Protein AF-A0A1F7GA29-F1 (afdb_monomer)

pLDDT: mean 78.45, std 15.26, range [41.75, 96.62]

Foldseek 3Di:
DDDDDDDDPVNVVVPPDPDQPLVDLVSLVVVLVVVVVVVLVVVVVVLCVVLVVVVLVVCLQPFAPPPQDDDDDDDDDPVVVVVNVVVRVVRRVVSNVVSVVSVVVSVVVVVVSVVCVVVVVVVSVVCSVVVSVVVVVVVVVVVVVVVVVVVVVCCVVPDPDPVCVVVVVVD

Nearest PDB structures (foldseek):
  4o9y-assembly2_G  TM=2.959E-01  e=8.589E+00  Photorhabdus luminescens

Mean predicted aligned error: 14.18 Å

Structure (mmCIF, N/CA/C/O backbone):
data_AF-A0A1F7GA29-F1
#
_entry.id   AF-A0A1F7GA29-F1
#
loop_
_atom_site.group_PDB
_atom_site.id
_atom_site.type_symbol
_atom_site.label_atom_id
_atom_site.label_alt_id
_atom_site.label_comp_id
_atom_site.label_asym_id
_atom_site.label_entity_id
_atom_site.label_seq_id
_atom_site.pdbx_PDB_ins_code
_atom_site.Cartn_x
_atom_site.Cartn_y
_atom_site.Cartn_z
_atom_site.occupancy
_atom_site.B_iso_or_equiv
_atom_site.auth_seq_id
_at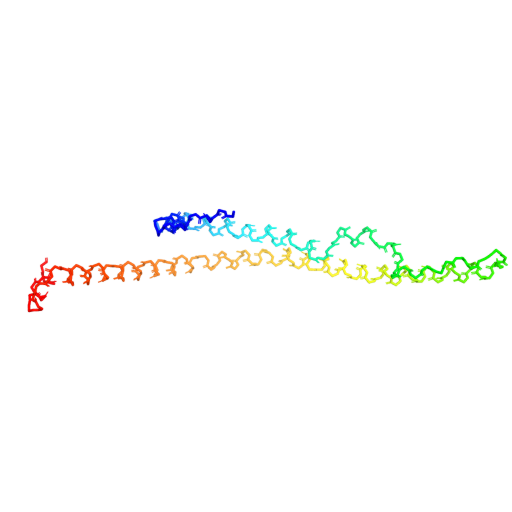om_site.auth_comp_id
_atom_site.auth_asym_id
_atom_site.auth_atom_id
_atom_site.pdbx_PDB_model_num
ATOM 1 N N . MET A 1 1 ? -35.921 16.451 -20.765 1.00 43.50 1 MET A N 1
ATOM 2 C CA . MET A 1 1 ? -34.995 16.608 -19.625 1.00 43.50 1 MET A CA 1
ATOM 3 C C . MET A 1 1 ? -35.808 16.291 -18.375 1.00 43.50 1 MET A C 1
ATOM 5 O O . MET A 1 1 ? -36.556 17.137 -17.915 1.00 43.50 1 MET A O 1
ATOM 9 N N . SER A 1 2 ? -35.831 15.018 -17.970 1.00 42.84 2 SER A N 1
ATOM 10 C CA . SER A 1 2 ? -36.693 14.520 -16.888 1.00 42.84 2 SER A CA 1
ATOM 11 C C . SER A 1 2 ? -35.906 14.569 -15.586 1.00 42.84 2 SER A C 1
ATOM 13 O O . SER A 1 2 ? -34.867 13.918 -15.489 1.00 42.84 2 SER A O 1
ATOM 15 N N . PHE A 1 3 ? -36.361 15.359 -14.617 1.00 50.94 3 PHE A N 1
ATOM 16 C CA . PHE A 1 3 ? -35.772 15.390 -13.281 1.00 50.94 3 PHE A CA 1
ATOM 17 C C . PHE A 1 3 ? -36.055 14.055 -12.581 1.00 50.94 3 PHE A C 1
ATOM 19 O O . PHE A 1 3 ? -37.201 13.612 -12.527 1.00 50.94 3 PHE A O 1
ATOM 26 N N . ALA A 1 4 ? -35.005 13.395 -12.091 1.00 53.47 4 ALA A N 1
ATOM 27 C CA . ALA A 1 4 ? -35.143 12.235 -11.218 1.00 53.47 4 ALA A CA 1
ATOM 28 C C . ALA A 1 4 ? -35.808 12.677 -9.898 1.00 53.47 4 ALA A C 1
ATOM 30 O O . ALA A 1 4 ? -35.456 13.746 -9.391 1.00 53.47 4 ALA A O 1
ATOM 31 N N . PRO A 1 5 ? -36.760 11.909 -9.339 1.00 53.84 5 PRO A N 1
ATOM 32 C CA . PRO A 1 5 ? -37.394 12.274 -8.079 1.00 53.84 5 PRO A CA 1
ATOM 33 C C . PRO A 1 5 ? -36.363 12.260 -6.941 1.00 53.84 5 PRO A C 1
ATOM 35 O O . PRO A 1 5 ? -35.537 11.351 -6.838 1.00 53.84 5 PRO A O 1
ATOM 38 N N . LEU A 1 6 ? -36.403 13.302 -6.107 1.00 58.81 6 LEU A N 1
ATOM 39 C CA . LEU A 1 6 ? -35.616 13.413 -4.880 1.00 58.81 6 LEU A CA 1
ATOM 40 C C . LEU A 1 6 ? -35.955 12.228 -3.968 1.00 58.81 6 LEU A C 1
ATOM 42 O O . LEU A 1 6 ? -37.119 12.042 -3.621 1.00 58.81 6 LEU A O 1
ATOM 46 N N . LYS A 1 7 ? -34.940 11.438 -3.598 1.00 50.12 7 LYS A N 1
ATOM 47 C CA . LYS A 1 7 ? -35.064 10.362 -2.608 1.00 50.12 7 LYS A CA 1
ATOM 48 C C . LYS A 1 7 ? -35.631 10.933 -1.307 1.00 50.12 7 LYS A C 1
ATOM 50 O O . LYS A 1 7 ? -35.051 11.857 -0.735 1.00 50.12 7 LYS A O 1
ATOM 55 N N . THR A 1 8 ? -36.767 10.399 -0.875 1.00 61.59 8 THR A N 1
ATOM 56 C CA . THR A 1 8 ? -37.429 10.744 0.387 1.00 61.59 8 THR A CA 1
ATOM 57 C C . THR A 1 8 ? -36.519 10.365 1.559 1.00 61.59 8 THR A C 1
ATOM 59 O O . THR A 1 8 ? -35.713 9.446 1.450 1.00 61.59 8 THR A O 1
ATOM 62 N N . ILE A 1 9 ? -36.633 11.063 2.693 1.00 57.69 9 ILE A N 1
ATOM 63 C CA . ILE A 1 9 ? -35.800 10.855 3.898 1.00 57.69 9 ILE A CA 1
ATOM 64 C C . ILE A 1 9 ? -35.820 9.387 4.384 1.00 57.69 9 ILE A C 1
ATOM 66 O O . ILE A 1 9 ? -34.837 8.914 4.947 1.00 57.69 9 ILE A O 1
ATOM 70 N N . GLU A 1 10 ? -36.883 8.637 4.087 1.00 52.22 10 GLU A N 1
ATOM 71 C CA . GLU A 1 10 ? -36.998 7.198 4.363 1.00 52.22 10 GLU A CA 1
ATOM 72 C C . GLU A 1 10 ? -35.994 6.338 3.567 1.00 52.22 10 GLU A C 1
ATOM 74 O O . GLU A 1 10 ? -35.449 5.381 4.111 1.00 52.22 10 GLU A O 1
ATOM 79 N N . ASP A 1 11 ? -35.646 6.720 2.332 1.00 45.59 11 ASP A N 1
ATOM 80 C CA . ASP A 1 11 ? -34.644 6.015 1.514 1.00 45.59 11 ASP A CA 1
ATOM 81 C C . ASP A 1 11 ? -33.206 6.246 2.009 1.00 45.59 11 ASP A C 1
ATOM 83 O O . ASP A 1 11 ? -32.298 5.483 1.667 1.00 45.59 11 ASP A O 1
ATOM 87 N N . LEU A 1 12 ? -32.976 7.298 2.804 1.00 51.00 12 LEU A N 1
ATOM 88 C CA . LEU A 1 12 ? -31.680 7.575 3.435 1.00 51.00 12 LEU A CA 1
ATOM 89 C C . LEU A 1 12 ? -31.469 6.761 4.720 1.00 51.00 12 LEU A C 1
ATOM 91 O O . LEU A 1 12 ? -30.325 6.576 5.131 1.00 51.00 12 LEU A O 1
ATOM 95 N N . ALA A 1 13 ? -32.538 6.237 5.328 1.00 50.75 13 ALA A N 1
ATOM 96 C CA . ALA A 1 13 ? -32.448 5.382 6.513 1.00 50.75 13 ALA A CA 1
ATOM 97 C C . ALA A 1 13 ? -32.043 3.932 6.175 1.00 50.75 13 ALA A C 1
ATOM 99 O O . ALA A 1 13 ? -31.513 3.221 7.022 1.00 50.75 13 ALA A O 1
ATOM 100 N N . ILE A 1 14 ? -32.239 3.491 4.926 1.00 47.62 14 ILE A N 1
ATOM 101 C CA . ILE A 1 14 ? -31.986 2.101 4.497 1.00 47.62 14 ILE A CA 1
ATOM 102 C C . ILE A 1 14 ? -30.513 1.879 4.093 1.00 47.62 14 ILE A C 1
ATOM 104 O O . ILE A 1 14 ? -30.067 0.747 3.927 1.00 47.62 14 ILE A O 1
ATOM 108 N N . THR A 1 15 ? -29.707 2.942 3.994 1.00 41.75 15 THR A N 1
ATOM 109 C CA . THR A 1 15 ? -28.251 2.839 3.779 1.00 41.75 15 THR A CA 1
ATOM 110 C C . THR A 1 15 ? -27.441 2.850 5.074 1.00 41.75 15 THR A C 1
ATOM 112 O O . THR A 1 15 ? -26.233 3.089 5.035 1.00 41.75 15 THR A O 1
ATOM 115 N N . GLU A 1 16 ? -28.066 2.598 6.227 1.00 46.03 16 GLU A N 1
ATOM 116 C CA . GLU A 1 16 ? -27.306 2.215 7.413 1.00 46.03 16 GLU A CA 1
ATOM 117 C C . GLU A 1 16 ? -26.682 0.843 7.140 1.00 46.03 16 GLU A C 1
ATOM 119 O O . GLU A 1 16 ? -27.351 -0.188 7.124 1.00 46.03 16 GLU A O 1
ATOM 124 N N . THR A 1 17 ? -25.374 0.835 6.876 1.00 48.19 17 THR A N 1
ATOM 125 C CA . THR A 1 17 ? -24.551 -0.376 6.951 1.00 48.19 17 THR A CA 1
ATOM 126 C C . THR A 1 17 ? -24.950 -1.161 8.203 1.00 48.19 17 THR A C 1
ATOM 128 O O . THR A 1 17 ? -25.100 -0.510 9.244 1.00 48.19 17 THR A O 1
ATOM 131 N N . PRO A 1 18 ? -25.113 -2.499 8.139 1.00 47.69 18 PRO A N 1
ATOM 132 C CA . PRO A 1 18 ? -25.547 -3.297 9.280 1.00 47.69 18 PRO A CA 1
ATOM 133 C C . PRO A 1 18 ? -24.772 -2.869 10.521 1.00 47.69 18 PRO A C 1
ATOM 135 O O . PRO A 1 18 ? -23.539 -2.902 10.521 1.00 47.69 18 PRO A O 1
ATOM 138 N N . ARG A 1 19 ? -25.488 -2.364 11.534 1.00 55.88 19 ARG A N 1
ATOM 139 C CA . ARG A 1 19 ? -24.872 -1.926 12.788 1.00 55.88 19 ARG A CA 1
ATOM 140 C C . ARG A 1 19 ? -24.056 -3.119 13.297 1.00 55.88 19 ARG A C 1
ATOM 142 O O . ARG A 1 19 ? -24.639 -4.202 13.377 1.00 55.88 19 ARG A O 1
ATOM 149 N N . PRO A 1 20 ? -22.749 -2.964 13.583 1.00 55.19 20 PRO A N 1
ATOM 150 C CA . PRO A 1 20 ? -21.938 -4.086 14.026 1.00 55.19 20 PRO A CA 1
ATOM 151 C C . PRO A 1 20 ? -22.619 -4.680 15.250 1.00 55.19 20 PRO A C 1
ATOM 153 O O . PRO A 1 20 ? -22.857 -3.974 16.235 1.00 55.19 20 PRO A O 1
ATOM 156 N N . ASP A 1 21 ? -23.007 -5.945 15.130 1.00 59.03 21 ASP A N 1
ATOM 157 C CA . ASP A 1 21 ? -23.621 -6.701 16.203 1.00 59.03 21 ASP A CA 1
ATOM 158 C C . ASP A 1 21 ? -22.612 -6.780 17.353 1.00 59.03 21 ASP A C 1
ATOM 160 O O . ASP A 1 21 ? -21.671 -7.572 17.344 1.00 59.03 21 ASP A O 1
ATOM 164 N N . VAL A 1 22 ? -22.787 -5.900 18.338 1.00 61.00 22 VAL A N 1
ATOM 165 C CA . VAL A 1 22 ? -21.948 -5.846 19.538 1.00 61.00 22 VAL A CA 1
ATOM 166 C C . VAL A 1 22 ? -22.192 -7.023 20.479 1.00 61.00 22 VAL A C 1
ATOM 168 O O . VAL A 1 22 ? -21.506 -7.122 21.493 1.00 61.00 22 VAL A O 1
ATOM 171 N N . SER A 1 23 ? -23.157 -7.904 20.186 1.00 62.66 23 SER A N 1
ATOM 172 C CA . SER A 1 23 ? -23.483 -9.020 21.073 1.00 62.66 23 SER A CA 1
ATOM 173 C C . SER A 1 23 ? -22.393 -10.087 21.090 1.00 62.66 23 SER A C 1
ATOM 175 O O . SER A 1 23 ? -22.224 -10.758 22.109 1.00 62.66 23 SER A O 1
ATOM 177 N N . SER A 1 24 ? -21.609 -10.222 20.010 1.00 78.81 24 SER A N 1
ATOM 178 C CA . SER A 1 24 ? -20.579 -11.253 19.915 1.00 78.81 24 SER A CA 1
ATOM 179 C C . SER A 1 24 ? -19.216 -10.708 19.475 1.00 78.81 24 SER A C 1
ATOM 181 O O . SER A 1 24 ? -19.042 -10.111 18.412 1.00 78.81 24 SER A O 1
ATOM 183 N N . PHE A 1 25 ? -18.192 -10.981 20.291 1.00 83.25 25 PHE A N 1
ATOM 184 C CA . PHE A 1 25 ? -16.787 -10.692 19.972 1.00 83.25 25 PHE A CA 1
ATOM 185 C C . PHE A 1 25 ? -16.343 -11.325 18.640 1.00 83.25 25 PHE A C 1
ATOM 187 O O . PHE A 1 25 ? -15.488 -10.787 17.932 1.00 83.25 25 PHE A O 1
ATOM 194 N N . THR A 1 26 ? -16.944 -12.461 18.284 1.00 83.81 26 THR A N 1
ATOM 195 C CA . THR A 1 26 ? -16.684 -13.191 17.042 1.00 83.81 26 THR A CA 1
ATOM 196 C C . THR A 1 26 ? -17.099 -12.394 15.810 1.00 83.81 26 THR A C 1
ATOM 198 O O . THR A 1 26 ? -16.280 -12.250 14.907 1.00 83.81 26 THR A O 1
ATOM 201 N N . ALA A 1 27 ? -18.305 -11.812 15.796 1.00 84.81 27 ALA A N 1
ATOM 202 C CA . ALA A 1 27 ? -18.789 -11.019 14.664 1.00 84.81 27 ALA A CA 1
ATOM 203 C C . ALA A 1 27 ? -17.927 -9.766 14.442 1.00 84.81 27 ALA A C 1
ATOM 205 O O . ALA A 1 27 ? -17.522 -9.473 13.317 1.00 84.81 27 ALA A O 1
ATOM 206 N N . PHE A 1 28 ? -17.556 -9.074 15.527 1.00 87.31 28 PHE A N 1
ATOM 207 C CA . PHE A 1 28 ? -16.631 -7.939 15.463 1.00 87.31 28 PHE A CA 1
ATOM 208 C C . PHE A 1 28 ? -15.272 -8.336 14.866 1.00 87.31 28 PHE A C 1
ATOM 210 O O . PHE A 1 28 ? -14.742 -7.657 13.985 1.00 87.31 28 PHE A O 1
ATOM 217 N N . THR A 1 29 ? -14.699 -9.443 15.341 1.00 89.44 29 THR A N 1
ATOM 218 C CA . THR A 1 29 ? -13.377 -9.904 14.899 1.00 89.44 29 THR A CA 1
ATOM 219 C C . THR A 1 29 ? -13.390 -10.302 13.425 1.00 89.44 29 THR A C 1
ATOM 221 O O . THR A 1 29 ? -12.485 -9.921 12.682 1.00 89.44 29 THR A O 1
ATOM 224 N N . GLU A 1 30 ? -14.428 -11.012 12.982 1.00 90.81 30 GLU A N 1
ATOM 225 C CA . GLU A 1 30 ? -14.606 -11.410 11.584 1.00 90.81 30 GLU A CA 1
ATOM 226 C C . GLU A 1 30 ? -14.679 -10.192 10.654 1.00 90.81 30 GLU A C 1
ATOM 228 O O . GLU A 1 30 ? -13.951 -10.122 9.661 1.00 90.81 30 GLU A O 1
ATOM 233 N N . GLU A 1 31 ? -15.477 -9.183 11.012 1.00 90.44 31 GLU A N 1
ATOM 234 C CA . GLU A 1 31 ? -15.587 -7.944 10.241 1.00 90.44 31 GLU A CA 1
ATOM 235 C C . GLU A 1 31 ? -14.228 -7.231 10.121 1.00 90.44 31 GLU A C 1
ATOM 237 O O . GLU A 1 31 ? -13.807 -6.836 9.029 1.00 90.44 31 GLU A O 1
ATOM 242 N N . LYS A 1 32 ? -13.492 -7.092 11.233 1.00 92.50 32 LYS A N 1
ATOM 243 C CA . LYS A 1 32 ? -12.178 -6.429 11.234 1.00 92.50 32 LYS A CA 1
ATOM 244 C C . LYS A 1 32 ? -11.138 -7.196 10.423 1.00 92.50 32 LYS A C 1
ATOM 246 O O . LYS A 1 32 ? -10.363 -6.566 9.703 1.00 92.50 32 LYS A O 1
ATOM 251 N N . ILE A 1 33 ? -11.131 -8.525 10.497 1.00 93.88 33 ILE A N 1
ATOM 252 C CA . ILE A 1 33 ? -10.224 -9.366 9.707 1.00 93.88 33 ILE A CA 1
ATOM 253 C C . ILE A 1 33 ? -10.542 -9.249 8.215 1.00 93.88 33 ILE A C 1
ATOM 255 O O . ILE A 1 33 ? -9.631 -9.023 7.418 1.00 93.88 33 ILE A O 1
ATOM 259 N N . ASN A 1 34 ? -11.817 -9.327 7.826 1.00 94.62 34 ASN A N 1
ATOM 260 C CA . ASN A 1 34 ? -12.228 -9.193 6.427 1.00 94.62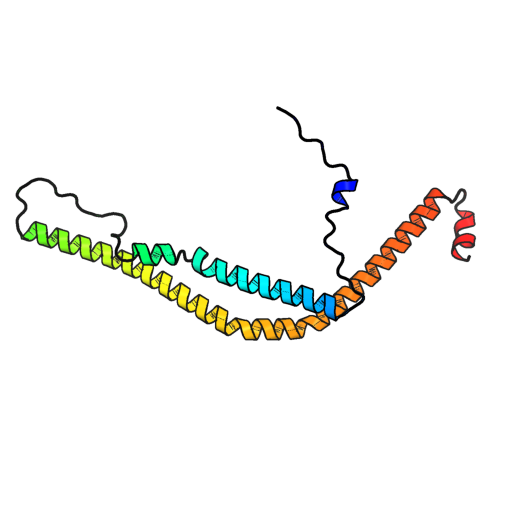 34 ASN A CA 1
ATOM 261 C C . ASN A 1 34 ? -11.837 -7.826 5.852 1.00 94.62 34 ASN A C 1
ATOM 263 O O . ASN A 1 34 ? -11.308 -7.738 4.739 1.00 94.62 34 ASN A O 1
ATOM 267 N N . ASN A 1 35 ? -12.012 -6.761 6.636 1.00 93.81 35 ASN A N 1
ATOM 268 C CA . ASN A 1 35 ? -11.571 -5.418 6.266 1.00 93.81 35 ASN A CA 1
ATOM 269 C C . ASN A 1 35 ? -10.045 -5.330 6.115 1.00 93.81 35 ASN A C 1
ATOM 271 O O . ASN A 1 35 ? -9.555 -4.744 5.147 1.00 93.81 35 ASN A O 1
ATOM 275 N N . PHE A 1 36 ? -9.282 -5.945 7.022 1.00 95.00 36 PHE A N 1
ATOM 276 C CA . PHE A 1 36 ? -7.822 -5.991 6.932 1.00 95.00 36 PHE A CA 1
ATOM 277 C C . PHE A 1 36 ? -7.350 -6.734 5.674 1.00 95.00 36 PHE A C 1
ATOM 279 O O . PHE A 1 36 ? -6.527 -6.214 4.920 1.00 95.00 36 PHE A O 1
ATOM 286 N N . ILE A 1 37 ? -7.907 -7.917 5.396 1.00 95.88 37 ILE A N 1
ATOM 287 C CA . ILE A 1 37 ? -7.584 -8.706 4.198 1.00 95.88 37 ILE A CA 1
ATOM 288 C C . ILE A 1 37 ? -7.917 -7.911 2.933 1.00 95.88 37 ILE A C 1
ATOM 290 O O . ILE A 1 37 ? -7.095 -7.826 2.019 1.00 95.88 37 ILE A O 1
ATOM 294 N N . THR A 1 38 ? -9.084 -7.268 2.900 1.00 95.44 38 THR A N 1
ATOM 295 C CA . THR A 1 38 ? -9.494 -6.408 1.784 1.00 95.44 38 THR A CA 1
ATOM 296 C C . THR A 1 38 ? -8.499 -5.265 1.571 1.00 95.44 38 THR A C 1
ATOM 298 O O . THR A 1 38 ? -8.085 -5.011 0.440 1.00 95.44 38 THR A O 1
ATOM 301 N N . ALA A 1 39 ? -8.037 -4.615 2.644 1.00 94.75 39 ALA A N 1
ATOM 302 C CA . ALA A 1 39 ? -7.022 -3.567 2.561 1.00 94.75 39 ALA A CA 1
ATOM 303 C C . ALA A 1 39 ? -5.684 -4.089 2.007 1.00 94.75 39 ALA A C 1
ATOM 305 O O . ALA A 1 39 ? -5.067 -3.434 1.162 1.00 94.75 39 ALA A O 1
ATOM 306 N N . VAL A 1 40 ? -5.253 -5.284 2.423 1.00 95.44 40 VAL A N 1
ATOM 307 C CA . VAL A 1 40 ? -4.032 -5.933 1.916 1.00 95.44 40 VAL A CA 1
ATOM 308 C C . VAL A 1 40 ? -4.152 -6.258 0.426 1.00 95.44 40 VAL A C 1
ATOM 310 O O . VAL A 1 40 ? -3.240 -5.942 -0.343 1.00 95.44 40 VAL A O 1
ATOM 313 N N . ILE A 1 41 ? -5.271 -6.846 -0.005 1.00 95.50 41 ILE A N 1
ATOM 314 C CA . ILE A 1 41 ? -5.522 -7.181 -1.414 1.00 95.50 41 ILE A CA 1
ATOM 315 C C . ILE A 1 41 ? -5.539 -5.909 -2.265 1.00 95.50 41 ILE A C 1
ATOM 317 O O . ILE A 1 41 ? -4.834 -5.837 -3.274 1.00 95.50 41 ILE A O 1
ATOM 321 N N . ASN A 1 42 ? -6.270 -4.881 -1.830 1.00 95.12 42 ASN A N 1
ATOM 322 C CA . ASN A 1 42 ? -6.351 -3.601 -2.531 1.00 95.12 42 ASN A CA 1
ATOM 323 C C . ASN A 1 42 ? -4.975 -2.947 -2.672 1.00 95.12 42 ASN A C 1
ATOM 325 O O . ASN A 1 42 ? -4.608 -2.501 -3.758 1.00 95.12 42 ASN A O 1
ATOM 329 N N . THR A 1 43 ? -4.180 -2.951 -1.602 1.00 93.50 43 THR A N 1
ATOM 330 C CA . THR A 1 43 ? -2.815 -2.412 -1.623 1.00 93.50 43 THR A CA 1
ATOM 331 C C . THR A 1 43 ? -1.928 -3.203 -2.588 1.00 93.50 43 THR A C 1
ATOM 333 O O . THR A 1 43 ? -1.227 -2.618 -3.414 1.00 93.50 43 THR A O 1
ATOM 336 N N . THR A 1 44 ? -2.023 -4.534 -2.571 1.00 93.25 44 THR A N 1
ATOM 337 C CA . THR A 1 44 ? -1.256 -5.416 -3.466 1.00 93.25 44 THR A CA 1
ATOM 338 C C . THR A 1 44 ? -1.643 -5.232 -4.935 1.00 93.25 44 THR A C 1
ATOM 340 O O . THR A 1 44 ? -0.785 -5.314 -5.809 1.00 93.25 44 THR A O 1
ATOM 343 N N . MET A 1 45 ? -2.914 -4.945 -5.228 1.00 92.06 45 MET A N 1
ATOM 344 C CA . MET A 1 45 ? -3.380 -4.628 -6.581 1.00 92.06 45 MET A CA 1
ATOM 345 C C . MET A 1 45 ? -2.959 -3.217 -7.022 1.00 92.06 45 MET A C 1
ATOM 347 O O . MET A 1 45 ? -2.642 -2.996 -8.194 1.00 92.06 45 MET A O 1
ATOM 351 N N . PHE A 1 46 ? -2.912 -2.270 -6.082 1.00 93.75 46 PHE A N 1
ATOM 352 C CA . PHE A 1 46 ? -2.524 -0.884 -6.325 1.00 93.75 46 PHE A CA 1
ATOM 353 C C . PHE A 1 46 ? -1.033 -0.731 -6.651 1.00 93.75 46 PHE A C 1
ATOM 355 O O . PHE A 1 46 ? -0.700 -0.047 -7.615 1.00 93.75 46 PHE A O 1
ATOM 362 N N . LEU A 1 47 ? -0.132 -1.387 -5.911 1.00 92.38 47 LEU A N 1
ATOM 363 C CA . LEU A 1 47 ? 1.324 -1.269 -6.106 1.00 92.38 47 LEU A CA 1
ATOM 364 C C . LEU A 1 47 ? 1.786 -1.451 -7.572 1.00 92.38 47 LEU A C 1
ATOM 366 O O . LEU A 1 47 ? 2.414 -0.542 -8.121 1.00 92.38 47 LEU A O 1
ATOM 370 N N . PRO A 1 48 ? 1.481 -2.568 -8.263 1.00 91.50 48 PRO A N 1
ATOM 371 C CA . PRO A 1 48 ? 1.916 -2.773 -9.644 1.00 91.50 48 PRO A CA 1
ATOM 372 C C . PRO A 1 48 ? 1.236 -1.815 -10.633 1.00 91.50 48 PRO A C 1
ATOM 374 O O . PRO A 1 48 ? 1.785 -1.559 -11.710 1.00 91.50 48 PRO A O 1
ATOM 377 N N . HIS A 1 49 ? 0.056 -1.287 -10.287 1.00 91.38 49 HIS A N 1
ATOM 378 C CA . HIS A 1 49 ? -0.635 -0.273 -11.078 1.00 91.38 49 HIS A CA 1
ATOM 379 C C . HIS A 1 49 ? 0.035 1.100 -10.936 1.00 91.38 49 HIS A C 1
ATOM 381 O O . HIS A 1 49 ? 0.328 1.732 -11.948 1.00 91.38 49 HIS A O 1
ATOM 387 N N . TYR A 1 50 ? 0.365 1.512 -9.709 1.00 91.88 50 TYR A N 1
ATOM 388 C CA . TYR A 1 50 ? 1.036 2.776 -9.400 1.00 91.88 50 TYR A CA 1
ATOM 389 C C . TYR A 1 50 ? 2.391 2.904 -10.107 1.00 91.88 50 TYR A C 1
ATOM 391 O O . TYR A 1 50 ? 2.669 3.908 -10.757 1.00 91.88 50 TYR A O 1
ATOM 399 N N . PHE A 1 51 ? 3.209 1.848 -10.069 1.00 90.56 51 PHE A N 1
ATOM 400 C CA . PHE A 1 51 ? 4.495 1.817 -10.775 1.00 90.56 51 PHE A CA 1
ATOM 401 C C . PHE A 1 51 ? 4.371 1.494 -12.274 1.00 90.56 51 PHE A C 1
ATOM 403 O O . PHE A 1 51 ? 5.382 1.409 -12.967 1.00 90.56 51 PHE A O 1
ATOM 410 N N . SER A 1 52 ? 3.151 1.295 -12.791 1.00 90.88 52 SER A N 1
ATOM 411 C CA . SER A 1 52 ? 2.865 0.956 -14.191 1.00 90.88 52 SER A CA 1
ATOM 412 C C . SER A 1 52 ? 3.752 -0.175 -14.738 1.00 90.88 52 SER A C 1
ATOM 414 O O . SER A 1 52 ? 4.229 -0.144 -15.876 1.00 90.88 52 SER A O 1
ATOM 416 N N . VAL A 1 53 ? 3.982 -1.213 -13.925 1.00 88.56 53 VAL A N 1
ATOM 417 C CA . VAL A 1 53 ? 5.002 -2.253 -14.171 1.00 88.56 53 VAL A CA 1
ATOM 418 C C . VAL A 1 53 ? 4.823 -2.911 -15.543 1.00 88.56 53 VAL A C 1
ATOM 420 O O . VAL A 1 53 ? 5.781 -3.078 -16.300 1.00 88.56 53 VAL A O 1
ATOM 423 N N . LYS A 1 54 ? 3.571 -3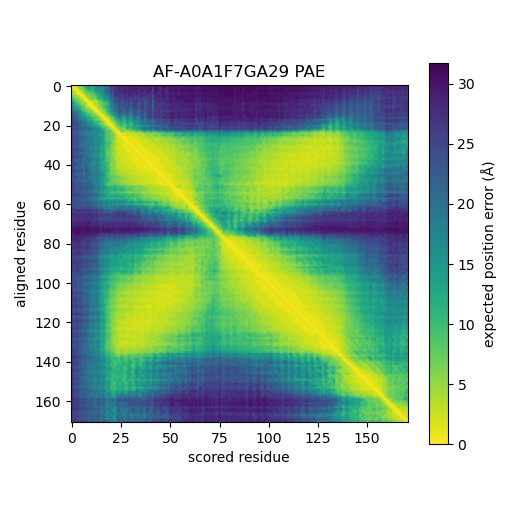.205 -15.921 1.00 88.25 54 LYS A N 1
ATOM 424 C CA . LYS A 1 54 ? 3.229 -3.779 -17.234 1.00 88.25 54 LYS A CA 1
ATOM 425 C C . LYS A 1 54 ? 3.671 -2.887 -18.399 1.00 88.25 54 LYS A C 1
ATOM 427 O O . LYS A 1 54 ? 4.092 -3.398 -19.435 1.00 88.25 54 LYS A O 1
ATOM 432 N N . HIS A 1 55 ? 3.553 -1.569 -18.260 1.0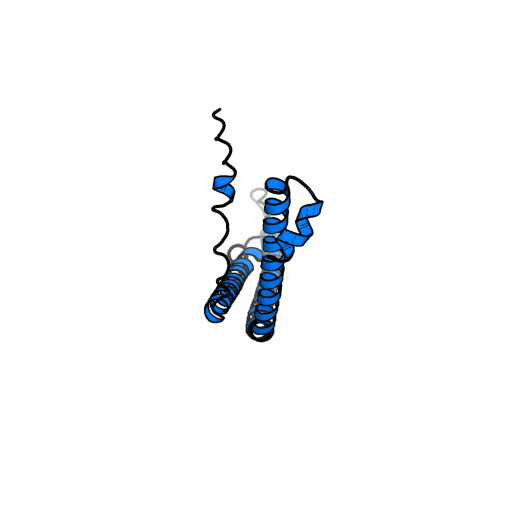0 85.44 55 HIS A N 1
ATOM 433 C CA . HIS A 1 55 ? 3.947 -0.619 -19.298 1.00 85.44 55 HIS A CA 1
ATOM 434 C C . HIS A 1 55 ? 5.469 -0.445 -19.353 1.00 85.44 55 HIS A C 1
ATOM 436 O O . HIS A 1 55 ? 6.046 -0.400 -20.441 1.00 85.44 55 HIS A O 1
ATOM 442 N N . LEU A 1 56 ? 6.136 -0.414 -18.198 1.00 84.50 56 LEU A N 1
ATOM 443 C CA . LEU A 1 56 ? 7.594 -0.299 -18.119 1.00 84.50 56 LEU A CA 1
ATOM 444 C C . LEU A 1 56 ? 8.297 -1.504 -18.750 1.00 84.50 56 LEU A C 1
ATOM 446 O O . LEU A 1 56 ? 9.227 -1.318 -19.531 1.00 84.50 56 LEU A O 1
ATOM 450 N N . LEU A 1 57 ? 7.804 -2.720 -18.499 1.00 83.75 57 LEU A N 1
ATOM 451 C CA . LEU A 1 57 ? 8.336 -3.938 -19.120 1.00 83.75 57 LEU A CA 1
ATOM 452 C C . LEU A 1 57 ? 8.172 -3.928 -20.648 1.00 83.75 57 LEU A C 1
ATOM 454 O O . LEU A 1 57 ? 9.100 -4.283 -21.369 1.00 83.75 57 LEU A O 1
ATOM 458 N N . LYS A 1 58 ? 7.025 -3.459 -21.161 1.00 84.19 58 LYS A N 1
ATOM 459 C CA . LYS A 1 58 ? 6.791 -3.333 -22.613 1.00 84.19 58 LYS A CA 1
ATOM 460 C C . LYS A 1 58 ? 7.654 -2.255 -23.269 1.00 84.19 58 LYS A C 1
ATOM 462 O O . LYS A 1 58 ? 8.011 -2.384 -24.435 1.00 84.19 58 LYS A O 1
ATOM 467 N N . THR A 1 59 ? 7.969 -1.185 -22.545 1.00 84.19 59 THR A N 1
ATOM 468 C CA . THR A 1 59 ? 8.703 -0.028 -23.082 1.00 84.19 59 THR A CA 1
ATOM 469 C C . THR A 1 59 ? 10.191 -0.032 -22.747 1.00 84.19 59 THR A C 1
ATOM 471 O O . THR A 1 59 ? 10.884 0.920 -23.102 1.00 84.19 59 THR A O 1
ATOM 474 N N . LEU A 1 60 ? 10.704 -1.106 -22.135 1.00 78.19 60 LEU A N 1
ATOM 475 C CA . LEU A 1 60 ? 12.092 -1.205 -21.676 1.00 78.19 60 LEU A CA 1
ATOM 476 C C . LEU A 1 60 ? 13.096 -0.885 -22.794 1.00 78.19 60 LEU A C 1
ATOM 478 O O . LEU A 1 60 ? 14.019 -0.100 -22.601 1.00 78.19 60 LEU A O 1
ATOM 482 N N . PHE A 1 61 ? 12.849 -1.416 -23.995 1.00 75.62 61 PHE A N 1
ATOM 483 C CA . PHE A 1 61 ? 13.706 -1.219 -25.165 1.00 75.62 61 PHE A CA 1
ATOM 484 C C . PHE A 1 61 ? 13.164 -0.189 -26.164 1.00 75.62 61 PHE A C 1
ATOM 486 O O . PHE A 1 61 ? 13.709 -0.078 -27.268 1.00 75.62 61 PHE A O 1
ATOM 493 N N . LEU A 1 62 ? 12.105 0.555 -25.824 1.00 76.75 62 LEU A N 1
ATOM 494 C CA . LEU A 1 62 ? 11.616 1.629 -26.688 1.00 76.75 62 LEU A CA 1
ATOM 495 C C . LEU A 1 62 ? 12.536 2.860 -26.579 1.00 76.75 62 LEU A C 1
ATOM 497 O O . LEU A 1 62 ? 12.927 3.232 -25.464 1.00 76.75 62 LEU A O 1
ATOM 501 N N . PRO A 1 63 ? 12.864 3.509 -27.715 1.00 68.31 63 PRO A N 1
ATOM 502 C CA . PRO A 1 63 ? 13.711 4.696 -27.731 1.00 68.31 63 PRO A CA 1
ATOM 503 C C . PRO A 1 63 ? 13.126 5.802 -26.856 1.00 68.31 63 PRO A C 1
ATOM 505 O O . PRO A 1 63 ? 11.920 6.062 -26.855 1.00 68.31 63 PRO A O 1
ATOM 508 N N . TRP A 1 64 ? 13.993 6.450 -26.083 1.00 62.31 64 TRP A N 1
ATOM 509 C CA . TRP A 1 64 ? 13.589 7.550 -25.223 1.00 62.31 64 TRP A CA 1
ATOM 510 C C . TRP A 1 64 ? 13.234 8.772 -26.073 1.00 62.31 64 TRP A C 1
ATOM 512 O O . TRP A 1 64 ? 13.976 9.153 -26.980 1.00 62.31 64 TRP A O 1
ATOM 522 N N . LYS A 1 65 ? 12.074 9.380 -25.794 1.00 61.75 65 LYS A N 1
ATOM 523 C CA . LYS A 1 65 ? 11.575 10.591 -26.472 1.00 61.75 65 LYS A CA 1
ATOM 524 C C . LYS A 1 65 ? 11.520 10.520 -28.008 1.00 61.75 65 LYS A C 1
ATOM 526 O O . LYS A 1 65 ? 11.529 11.564 -28.647 1.00 61.75 65 LYS A O 1
ATOM 531 N N . ASN A 1 66 ? 11.446 9.324 -28.607 1.00 62.84 66 ASN A N 1
ATOM 532 C CA . ASN A 1 66 ? 11.431 9.157 -30.069 1.00 62.84 66 ASN A CA 1
ATOM 533 C C . ASN A 1 66 ? 12.503 10.011 -30.782 1.00 62.84 66 ASN A C 1
ATOM 535 O O . ASN A 1 66 ? 12.262 10.536 -31.868 1.00 62.84 66 ASN A O 1
ATOM 539 N N . LEU A 1 67 ? 13.687 10.160 -30.170 1.00 59.75 67 LEU A N 1
ATOM 540 C CA . LEU A 1 67 ? 14.844 10.823 -30.775 1.00 59.75 67 LEU A CA 1
ATOM 541 C C . LEU A 1 67 ? 15.463 9.890 -31.817 1.00 59.75 67 LEU A C 1
ATOM 543 O O . LEU A 1 67 ? 16.563 9.376 -31.655 1.00 59.75 67 LEU A O 1
ATOM 547 N N . THR A 1 68 ? 14.697 9.603 -32.859 1.00 58.22 68 THR A N 1
ATOM 548 C CA . THR A 1 68 ? 15.164 8.887 -34.033 1.00 58.22 68 THR A CA 1
ATOM 549 C C . THR A 1 68 ? 15.467 9.932 -35.086 1.00 58.22 68 THR A C 1
ATOM 551 O O . THR A 1 68 ? 14.544 10.570 -35.601 1.00 58.22 68 THR A O 1
ATOM 554 N N . GLU A 1 69 ? 16.735 10.107 -35.440 1.00 59.03 69 GLU A N 1
ATOM 555 C CA . GLU A 1 69 ? 17.060 10.862 -36.644 1.00 59.03 69 GLU A CA 1
ATOM 556 C C . GLU A 1 69 ? 16.399 10.156 -37.834 1.00 59.03 69 GLU A C 1
ATOM 558 O O . GLU A 1 69 ? 16.640 8.969 -38.088 1.00 59.03 69 GLU A O 1
ATOM 563 N N . LYS A 1 70 ? 15.475 10.833 -38.521 1.00 60.19 70 LYS A N 1
ATOM 564 C CA . LYS A 1 70 ? 14.862 10.317 -39.749 1.00 60.19 70 LYS A CA 1
ATOM 565 C C . LYS A 1 70 ? 15.864 10.522 -40.883 1.00 60.19 70 LYS A C 1
ATOM 567 O O . LYS A 1 70 ? 16.395 11.617 -41.018 1.00 60.19 70 LYS A O 1
ATOM 572 N N . LYS A 1 71 ? 16.103 9.471 -41.680 1.00 54.44 71 LYS A N 1
ATOM 573 C CA . LYS A 1 71 ? 16.996 9.483 -42.852 1.00 54.44 71 LYS A CA 1
ATOM 574 C C . LYS A 1 71 ? 16.735 10.740 -43.687 1.00 54.44 71 LYS A C 1
ATOM 576 O O . LYS A 1 71 ? 15.639 10.881 -44.234 1.00 54.44 71 LYS A O 1
ATOM 581 N N . LYS A 1 72 ? 17.717 11.636 -43.793 1.0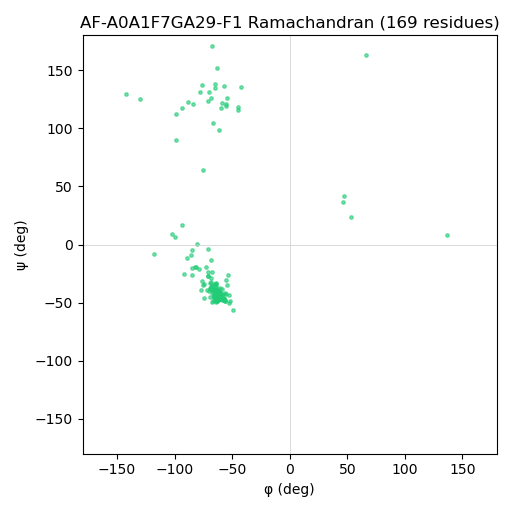0 56.31 72 LYS A N 1
ATOM 582 C CA . LYS A 1 72 ? 17.619 12.819 -44.647 1.00 56.31 72 LYS A CA 1
ATOM 583 C C . LYS A 1 72 ? 18.347 12.508 -45.957 1.00 56.31 72 LYS A C 1
ATOM 585 O O . LYS A 1 72 ? 19.527 12.759 -46.104 1.00 56.31 72 LYS A O 1
ATOM 590 N N . MET A 1 73 ? 17.588 11.961 -46.911 1.00 52.62 73 MET A N 1
ATOM 591 C CA . MET A 1 73 ? 17.992 11.685 -48.302 1.00 52.62 73 MET A CA 1
ATOM 592 C C . MET A 1 73 ? 19.077 10.609 -48.534 1.00 52.62 73 MET A C 1
ATOM 594 O O . MET A 1 73 ? 19.695 10.062 -47.629 1.00 52.62 73 MET A O 1
ATOM 598 N N . SER A 1 74 ? 19.142 10.166 -49.791 1.00 52.28 74 SER A N 1
ATOM 599 C CA . SER A 1 74 ? 19.896 9.017 -50.298 1.00 52.28 74 SER A CA 1
ATOM 600 C C . SER A 1 74 ? 21.346 9.414 -50.594 1.00 52.28 74 SER A C 1
ATOM 602 O O . SER A 1 74 ? 21.552 10.299 -51.416 1.00 52.28 74 SER A O 1
ATOM 604 N N . GLY A 1 75 ? 22.326 8.767 -49.946 1.00 62.06 75 GLY A N 1
ATOM 605 C CA . GLY A 1 75 ? 23.763 9.009 -50.176 1.00 62.06 75 GLY A CA 1
ATOM 606 C C . GLY A 1 75 ? 24.648 9.098 -48.923 1.00 62.06 75 GLY A C 1
ATOM 607 O O . GLY A 1 75 ? 25.811 9.466 -49.038 1.00 62.06 75 GLY A O 1
ATOM 608 N N . GLU A 1 76 ? 24.131 8.799 -47.728 1.00 62.78 76 GLU A N 1
ATOM 609 C CA . GLU A 1 76 ? 24.909 8.852 -46.481 1.00 62.78 76 GLU A CA 1
ATOM 610 C C . GLU A 1 76 ? 25.955 7.715 -46.412 1.00 62.78 76 GLU A C 1
ATOM 612 O O . GLU A 1 76 ? 25.610 6.538 -46.539 1.00 62.78 76 GLU A O 1
ATOM 617 N N . GLY A 1 77 ? 27.236 8.069 -46.232 1.00 78.31 77 GLY A N 1
ATOM 618 C CA . GLY A 1 77 ? 28.354 7.123 -46.099 1.00 78.31 77 GLY A CA 1
ATOM 619 C C . GLY A 1 77 ? 28.310 6.285 -44.812 1.00 78.31 77 GLY A C 1
ATOM 620 O O . GLY A 1 77 ? 27.519 6.552 -43.905 1.00 78.31 77 GLY A O 1
ATOM 621 N N . LEU A 1 78 ? 29.181 5.270 -44.712 1.00 80.31 78 LEU A N 1
ATOM 622 C CA . LEU A 1 78 ? 29.238 4.345 -43.564 1.00 80.31 78 LEU A CA 1
ATOM 623 C C . LEU A 1 78 ? 29.393 5.067 -42.212 1.00 80.31 78 LEU A C 1
ATOM 625 O O . LEU A 1 78 ? 28.782 4.646 -41.230 1.00 80.31 78 LEU A O 1
ATOM 629 N N . ASP A 1 79 ? 30.119 6.187 -42.175 1.00 81.38 79 ASP A N 1
ATOM 630 C CA . ASP A 1 79 ? 30.308 6.997 -40.964 1.00 81.38 79 ASP A CA 1
ATOM 631 C C . ASP A 1 79 ? 29.000 7.602 -40.439 1.00 81.38 79 ASP A C 1
ATOM 633 O O . ASP A 1 79 ? 28.724 7.574 -39.238 1.00 81.38 79 ASP A O 1
ATOM 637 N N . ALA A 1 80 ? 28.143 8.103 -41.334 1.00 79.44 80 ALA A N 1
ATOM 638 C CA . ALA A 1 80 ? 26.839 8.650 -40.962 1.00 79.44 80 ALA A CA 1
ATOM 639 C C . ALA A 1 80 ? 25.901 7.550 -40.433 1.00 79.44 80 ALA A C 1
ATOM 641 O O . ALA A 1 80 ? 25.157 7.756 -39.470 1.00 79.44 80 ALA A O 1
ATOM 642 N N . LEU A 1 81 ? 25.997 6.344 -41.001 1.00 80.19 81 LEU A N 1
ATOM 643 C CA . LEU A 1 81 ? 25.252 5.171 -40.547 1.00 80.19 81 LEU A CA 1
ATOM 644 C C . LEU A 1 81 ? 25.693 4.748 -39.135 1.00 80.19 81 LEU A C 1
ATOM 646 O O . LEU A 1 81 ? 24.846 4.508 -38.269 1.00 80.19 81 LEU A O 1
ATOM 650 N N . PHE A 1 82 ? 27.004 4.726 -38.875 1.00 84.31 82 PHE A N 1
ATOM 651 C CA . PHE A 1 82 ? 27.562 4.388 -37.566 1.00 84.31 82 PHE A CA 1
ATOM 652 C C . PHE A 1 82 ? 27.207 5.420 -36.488 1.00 84.31 82 PHE A C 1
ATOM 654 O O . PHE A 1 82 ? 26.810 5.043 -35.380 1.00 84.31 82 PHE A O 1
ATOM 661 N N . ASN A 1 83 ? 27.264 6.714 -36.816 1.00 82.19 83 ASN A N 1
ATOM 662 C CA . ASN A 1 83 ? 26.861 7.782 -35.898 1.00 82.19 83 ASN A CA 1
ATOM 663 C C . ASN A 1 83 ? 25.380 7.673 -35.518 1.00 82.19 83 ASN A C 1
ATOM 665 O O . ASN A 1 83 ? 25.028 7.709 -34.338 1.00 82.19 83 ASN A O 1
ATOM 669 N N . ARG A 1 84 ? 24.503 7.448 -36.502 1.00 79.38 84 ARG A N 1
ATOM 670 C CA . ARG A 1 84 ? 23.064 7.288 -36.267 1.00 79.38 84 ARG A CA 1
ATOM 671 C C . ARG A 1 84 ? 22.742 6.033 -35.456 1.00 79.38 84 ARG A C 1
ATOM 673 O O . ARG A 1 84 ? 21.850 6.059 -34.604 1.00 79.38 84 ARG A O 1
ATOM 680 N N . LEU A 1 85 ? 23.438 4.925 -35.709 1.00 82.56 85 LEU A N 1
ATOM 681 C CA . LEU A 1 85 ? 23.283 3.699 -34.928 1.00 82.56 85 LEU A CA 1
ATOM 682 C C . LEU A 1 85 ? 23.696 3.933 -33.469 1.00 82.56 85 LEU A C 1
ATOM 684 O O . LEU A 1 85 ? 22.921 3.634 -32.560 1.00 82.56 85 LEU A O 1
ATOM 688 N N . SER A 1 86 ? 24.867 4.535 -33.259 1.00 85.12 86 SER A N 1
ATOM 689 C CA . SER A 1 86 ? 25.399 4.852 -31.932 1.00 85.12 86 SER A CA 1
ATOM 690 C C . SER A 1 86 ? 24.463 5.783 -31.158 1.00 85.12 86 SER A C 1
ATOM 692 O O . SER A 1 86 ? 24.121 5.494 -30.012 1.00 85.12 86 SER A O 1
ATOM 694 N N . PHE A 1 87 ? 23.944 6.836 -31.797 1.00 82.12 87 PHE A N 1
ATOM 695 C CA . PHE A 1 87 ? 23.005 7.768 -31.168 1.00 82.12 87 PHE A CA 1
ATOM 696 C C . PHE A 1 87 ? 21.692 7.092 -30.737 1.00 82.12 87 PHE A C 1
ATOM 698 O O . PHE A 1 87 ? 21.214 7.293 -29.619 1.00 82.12 87 PHE A O 1
ATOM 705 N N . ASN A 1 88 ? 21.128 6.223 -31.583 1.00 82.44 88 ASN A N 1
ATOM 706 C CA . ASN A 1 88 ? 19.922 5.466 -31.240 1.00 82.44 88 ASN A CA 1
ATOM 707 C C . ASN A 1 88 ? 20.165 4.463 -30.102 1.00 82.44 88 ASN A C 1
ATOM 709 O O . ASN A 1 88 ? 19.293 4.286 -29.249 1.00 82.44 88 ASN A O 1
ATOM 713 N N . ILE A 1 89 ? 21.330 3.810 -30.070 1.00 85.31 89 ILE A N 1
ATOM 714 C CA . ILE A 1 89 ? 21.706 2.895 -28.985 1.00 85.31 89 ILE A CA 1
ATOM 715 C C . ILE A 1 89 ? 21.822 3.666 -27.670 1.00 85.31 89 ILE A C 1
ATOM 717 O O . ILE A 1 89 ? 21.186 3.281 -26.691 1.00 85.31 89 ILE A O 1
ATOM 721 N N . ILE A 1 90 ? 22.551 4.784 -27.660 1.00 86.62 90 ILE A N 1
ATOM 722 C CA . ILE A 1 90 ? 22.720 5.627 -26.469 1.00 86.62 90 ILE A CA 1
ATOM 723 C C . ILE A 1 90 ? 21.355 6.118 -25.964 1.00 86.62 90 ILE A C 1
ATOM 725 O O . ILE A 1 90 ? 21.046 5.977 -24.782 1.00 86.62 90 ILE A O 1
ATOM 729 N N . SER A 1 91 ? 20.488 6.606 -26.857 1.00 83.62 91 SER A N 1
ATOM 730 C CA . SER A 1 91 ? 19.135 7.062 -26.504 1.00 83.62 91 SER A CA 1
ATOM 731 C C . SER A 1 91 ? 18.268 5.950 -25.889 1.00 83.62 91 SER A C 1
ATOM 733 O O . SER A 1 91 ? 17.571 6.164 -24.892 1.00 83.62 91 SER A O 1
ATOM 735 N N . ARG A 1 92 ? 18.332 4.725 -26.431 1.00 84.56 92 ARG A N 1
ATOM 736 C CA . ARG A 1 92 ? 17.634 3.555 -25.866 1.00 84.56 92 ARG A CA 1
ATOM 737 C C . ARG A 1 92 ? 18.210 3.139 -24.514 1.00 84.56 92 ARG A C 1
ATOM 739 O O . ARG A 1 92 ? 17.430 2.802 -23.628 1.00 84.56 92 ARG A O 1
ATOM 746 N N . LEU A 1 93 ? 19.531 3.186 -24.339 1.00 86.44 93 LEU A N 1
ATOM 747 C CA . LEU A 1 93 ? 20.190 2.850 -23.075 1.00 86.44 93 LEU A CA 1
ATOM 748 C C . LEU A 1 93 ? 19.784 3.811 -21.961 1.00 86.44 93 LEU A C 1
ATOM 750 O O . LEU A 1 93 ? 19.344 3.349 -20.916 1.00 86.44 93 LEU A O 1
ATOM 754 N N . VAL A 1 94 ? 19.830 5.125 -22.202 1.00 87.50 94 VAL A N 1
ATOM 755 C CA . VAL A 1 94 ? 19.400 6.125 -21.209 1.00 87.50 94 VAL A CA 1
ATOM 756 C C . VAL A 1 94 ? 17.952 5.876 -20.782 1.00 87.50 94 VAL A C 1
ATOM 758 O O . VAL A 1 94 ? 17.648 5.844 -19.589 1.00 87.50 94 VAL A O 1
ATOM 761 N N . GLY A 1 95 ? 17.059 5.630 -21.744 1.00 84.75 95 GLY A N 1
ATOM 762 C CA . GLY A 1 95 ? 15.662 5.351 -21.429 1.00 84.75 95 GLY A CA 1
ATOM 763 C C . GLY A 1 95 ? 15.417 4.012 -20.741 1.00 84.75 95 GLY A C 1
ATOM 764 O O . GLY A 1 95 ? 14.514 3.908 -19.912 1.00 84.75 95 GLY A O 1
ATOM 765 N N . SER A 1 96 ? 16.207 2.993 -21.071 1.00 86.88 96 SER A N 1
ATOM 766 C CA . SER A 1 96 ? 16.179 1.700 -20.389 1.00 86.88 96 SER A CA 1
ATOM 767 C C . SER A 1 96 ? 16.642 1.846 -18.940 1.00 86.88 96 SER A C 1
ATOM 769 O O . SER A 1 96 ? 15.944 1.392 -18.039 1.00 86.88 96 SER A O 1
ATOM 771 N N . THR A 1 97 ? 17.733 2.577 -18.684 1.00 89.44 97 THR A N 1
ATOM 772 C CA . THR A 1 97 ? 18.273 2.797 -17.335 1.00 89.44 97 THR A CA 1
ATOM 773 C C . THR A 1 97 ? 17.241 3.412 -16.399 1.00 89.44 97 THR A C 1
ATOM 775 O O . THR A 1 97 ? 17.024 2.881 -15.314 1.00 89.44 97 THR A O 1
ATOM 778 N N . VAL A 1 98 ? 16.542 4.476 -16.814 1.00 89.50 98 VAL A N 1
ATOM 779 C CA . VAL A 1 98 ? 15.507 5.102 -15.967 1.00 89.50 98 VAL A CA 1
ATOM 780 C C . VAL A 1 98 ? 14.383 4.111 -15.642 1.00 89.50 98 VAL A C 1
ATOM 782 O O . VAL A 1 98 ? 13.979 3.999 -14.487 1.00 89.50 98 VAL A O 1
ATOM 785 N N . ARG A 1 99 ? 13.911 3.342 -16.633 1.00 89.88 99 ARG A N 1
ATOM 786 C CA . ARG A 1 99 ? 12.850 2.338 -16.435 1.00 89.88 99 ARG A CA 1
ATOM 787 C C . ARG A 1 99 ? 13.303 1.188 -15.535 1.00 89.88 99 ARG A C 1
ATOM 789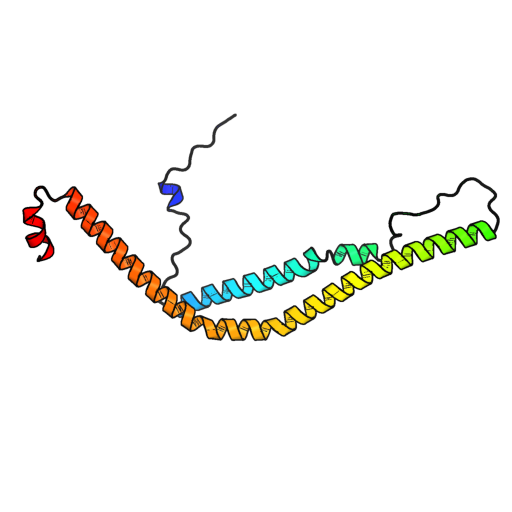 O O . ARG A 1 99 ? 12.519 0.734 -14.706 1.00 89.88 99 ARG A O 1
ATOM 796 N N . ILE A 1 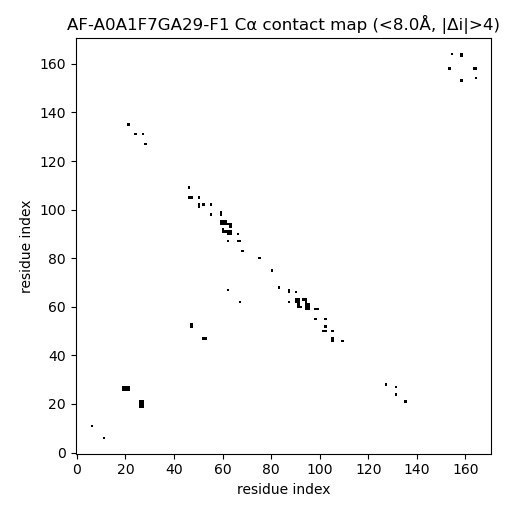100 ? 14.553 0.744 -15.673 1.00 91.00 100 ILE A N 1
ATOM 797 C CA . ILE A 1 100 ? 15.168 -0.266 -14.805 1.00 91.00 100 ILE A CA 1
ATOM 798 C C . ILE A 1 100 ? 15.235 0.255 -13.369 1.00 91.00 100 ILE A C 1
ATOM 800 O O . ILE A 1 100 ? 14.847 -0.469 -12.459 1.00 91.00 100 ILE A O 1
ATOM 804 N N . MET A 1 101 ? 15.643 1.510 -13.153 1.00 93.25 101 MET A N 1
ATOM 805 C CA . MET A 1 101 ? 15.661 2.103 -11.811 1.00 93.25 101 MET A CA 1
ATOM 806 C C . MET A 1 101 ? 14.264 2.125 -11.184 1.00 93.25 101 MET A C 1
ATOM 808 O O . MET A 1 101 ? 14.109 1.705 -10.042 1.00 93.25 101 MET A O 1
ATOM 812 N N . THR A 1 102 ? 13.226 2.510 -11.936 1.00 92.00 102 THR A N 1
ATOM 813 C CA . THR A 1 102 ? 11.840 2.450 -11.441 1.00 92.00 102 THR A CA 1
ATOM 814 C C . THR A 1 102 ? 11.397 1.020 -11.110 1.00 92.00 102 THR A C 1
ATOM 816 O O . THR A 1 102 ? 10.744 0.801 -10.091 1.00 92.00 102 THR A O 1
ATOM 819 N N . LEU A 1 103 ? 11.773 0.033 -11.931 1.00 93.62 103 LEU A N 1
ATOM 820 C CA . LEU A 1 103 ? 11.514 -1.390 -11.676 1.00 93.62 103 LEU A CA 1
ATOM 821 C C . LEU A 1 103 ? 12.218 -1.893 -10.407 1.00 93.62 103 LEU A C 1
ATOM 823 O O . LEU A 1 103 ? 11.617 -2.629 -9.628 1.00 93.62 103 LEU A O 1
ATOM 827 N N . ILE A 1 104 ? 13.461 -1.469 -10.171 1.00 94.56 104 ILE A N 1
ATOM 828 C CA . ILE A 1 104 ? 14.211 -1.793 -8.951 1.00 94.56 104 ILE A CA 1
ATOM 829 C C . ILE A 1 104 ? 13.527 -1.177 -7.728 1.00 94.56 104 ILE A C 1
ATOM 831 O O . ILE A 1 104 ? 13.331 -1.866 -6.730 1.00 94.56 104 ILE A O 1
ATOM 835 N N . THR A 1 105 ? 13.108 0.090 -7.802 1.00 94.88 105 THR A N 1
ATOM 836 C CA . THR A 1 105 ? 12.348 0.730 -6.719 1.00 94.88 105 THR A CA 1
ATOM 837 C C . THR A 1 105 ? 11.046 -0.016 -6.433 1.00 94.88 105 THR A C 1
ATOM 839 O O . THR A 1 105 ? 10.740 -0.262 -5.269 1.00 94.88 105 THR A O 1
ATOM 842 N N . TYR A 1 106 ? 10.308 -0.435 -7.469 1.00 94.69 106 TYR A N 1
ATOM 843 C CA . TYR A 1 106 ? 9.111 -1.265 -7.306 1.00 94.69 106 TYR A CA 1
ATOM 844 C C . TYR A 1 106 ? 9.420 -2.565 -6.551 1.00 94.69 106 TYR A C 1
ATOM 846 O O . TYR A 1 106 ? 8.726 -2.883 -5.588 1.00 94.69 106 TYR A O 1
ATOM 854 N N . LEU A 1 107 ? 10.477 -3.288 -6.938 1.00 94.50 107 LEU A N 1
ATOM 855 C CA . LEU A 1 107 ? 10.885 -4.516 -6.252 1.00 94.50 107 LEU A CA 1
ATOM 856 C C . LEU A 1 107 ? 11.234 -4.256 -4.785 1.00 94.50 107 LEU A C 1
ATOM 858 O O . LEU A 1 107 ? 10.800 -5.004 -3.915 1.00 94.50 107 LEU A O 1
ATOM 862 N N . PHE A 1 108 ? 11.964 -3.178 -4.498 1.00 96.44 108 PHE A N 1
ATOM 863 C CA . PHE A 1 108 ? 12.324 -2.816 -3.131 1.00 96.44 108 PHE A CA 1
ATOM 864 C C . PHE A 1 108 ? 11.087 -2.520 -2.271 1.00 96.44 108 PHE A C 1
ATOM 866 O O . PHE A 1 108 ? 10.958 -3.047 -1.168 1.00 96.44 108 PHE A O 1
ATOM 873 N N . VAL A 1 109 ? 10.140 -1.736 -2.798 1.00 95.44 109 VAL A N 1
ATOM 874 C CA . VAL A 1 109 ? 8.871 -1.429 -2.120 1.00 95.44 109 VAL A CA 1
ATOM 875 C C . VAL A 1 109 ? 8.029 -2.692 -1.924 1.00 95.44 109 VAL A C 1
ATOM 877 O O . VAL A 1 109 ? 7.470 -2.887 -0.849 1.00 95.44 109 VAL A O 1
ATOM 880 N N . GLN A 1 110 ? 7.966 -3.575 -2.924 1.00 94.94 110 GLN A N 1
ATOM 881 C CA . GLN A 1 110 ? 7.232 -4.839 -2.839 1.00 94.94 110 GLN A CA 1
ATOM 882 C C . GLN A 1 110 ? 7.816 -5.760 -1.757 1.00 94.94 110 GLN A C 1
ATOM 884 O O . GLN A 1 110 ? 7.065 -6.336 -0.972 1.00 94.94 110 GLN A O 1
ATOM 889 N N . ILE A 1 111 ? 9.145 -5.881 -1.693 1.00 95.81 111 ILE A N 1
ATOM 890 C CA . ILE A 1 111 ? 9.837 -6.671 -0.666 1.00 95.81 111 ILE A CA 1
ATOM 891 C C . ILE A 1 111 ? 9.579 -6.075 0.718 1.00 95.81 111 ILE A C 1
ATOM 893 O O . ILE A 1 111 ? 9.211 -6.808 1.634 1.00 95.81 111 ILE A O 1
ATOM 897 N N . ALA A 1 112 ? 9.718 -4.754 0.865 1.00 96.31 112 ALA A N 1
ATOM 898 C CA . ALA A 1 112 ? 9.426 -4.069 2.118 1.00 96.31 112 ALA A CA 1
ATOM 899 C C . ALA A 1 112 ? 7.976 -4.320 2.558 1.00 96.31 112 ALA A C 1
ATOM 901 O O . ALA A 1 112 ? 7.745 -4.706 3.699 1.00 96.31 112 ALA A O 1
ATOM 902 N N . PHE A 1 113 ? 7.003 -4.187 1.652 1.00 95.56 113 PHE A N 1
ATOM 903 C CA . PHE A 1 113 ? 5.593 -4.443 1.946 1.00 95.56 113 PHE A CA 1
ATOM 904 C C . PHE A 1 113 ? 5.362 -5.862 2.484 1.00 95.56 113 PHE A C 1
ATOM 906 O O . PHE A 1 113 ? 4.730 -6.021 3.526 1.00 95.56 113 PHE A O 1
ATOM 913 N N . VAL A 1 114 ? 5.924 -6.883 1.829 1.00 95.50 114 VAL A N 1
ATOM 914 C CA . VAL A 1 114 ? 5.804 -8.283 2.273 1.00 95.50 114 VAL A CA 1
ATOM 915 C C . VAL A 1 114 ? 6.488 -8.508 3.626 1.00 95.50 114 VAL A C 1
ATOM 917 O O . VAL A 1 114 ? 5.946 -9.220 4.467 1.00 95.50 114 VAL A O 1
ATOM 920 N N . LEU A 1 115 ? 7.642 -7.879 3.863 1.00 96.50 115 LEU A N 1
ATOM 921 C CA . LEU A 1 115 ? 8.385 -8.000 5.120 1.00 96.50 115 LEU A CA 1
ATOM 922 C C . LEU A 1 115 ? 7.664 -7.328 6.300 1.00 96.50 115 LEU A C 1
ATOM 924 O O . LEU A 1 115 ? 7.667 -7.860 7.408 1.00 96.50 115 LEU A O 1
ATOM 928 N N . PHE A 1 116 ? 7.029 -6.175 6.072 1.00 96.12 116 PHE A N 1
ATOM 929 C CA . PHE A 1 116 ? 6.284 -5.445 7.102 1.00 96.12 116 PHE A CA 1
ATOM 930 C C . PHE A 1 116 ? 4.871 -5.990 7.334 1.00 96.12 116 PHE A C 1
ATOM 932 O O . PHE A 1 116 ? 4.311 -5.756 8.402 1.00 96.12 116 PHE A O 1
ATOM 939 N N . LEU A 1 117 ? 4.302 -6.745 6.391 1.00 95.81 117 LEU A N 1
ATOM 940 C CA . LEU A 1 117 ? 2.974 -7.349 6.519 1.00 95.81 117 LEU A CA 1
ATOM 941 C C . LEU A 1 117 ? 2.775 -8.179 7.810 1.00 95.81 117 LEU A C 1
ATOM 943 O O . LEU A 1 117 ? 1.801 -7.915 8.516 1.00 95.81 117 LEU A O 1
ATOM 947 N N . PRO A 1 118 ? 3.657 -9.132 8.186 1.00 95.62 118 PRO A N 1
ATOM 948 C CA . PRO A 1 118 ? 3.499 -9.893 9.430 1.00 95.62 118 PRO A CA 1
ATOM 949 C C . PRO A 1 118 ? 3.608 -9.015 10.681 1.00 95.62 118 PRO A C 1
ATOM 951 O O . PRO A 1 118 ? 2.907 -9.248 11.666 1.00 95.62 118 PRO A O 1
ATOM 954 N N . ILE A 1 119 ? 4.445 -7.974 10.641 1.00 96.62 119 ILE A N 1
ATOM 955 C CA . ILE A 1 119 ? 4.584 -7.012 11.740 1.00 96.62 119 ILE A CA 1
ATOM 956 C C . ILE A 1 119 ? 3.283 -6.213 11.888 1.00 96.62 119 ILE A C 1
ATOM 958 O O . ILE A 1 119 ? 2.729 -6.135 12.982 1.00 96.62 119 ILE A O 1
ATOM 962 N N . ALA A 1 120 ? 2.749 -5.685 10.784 1.00 95.44 120 ALA A N 1
ATOM 963 C CA . ALA A 1 120 ? 1.480 -4.965 10.762 1.00 95.44 120 ALA A CA 1
ATOM 964 C C . ALA A 1 120 ? 0.310 -5.845 11.228 1.00 95.44 120 ALA A C 1
ATOM 966 O O . ALA A 1 120 ? -0.522 -5.387 12.007 1.00 95.44 120 ALA A O 1
ATOM 967 N N . PHE A 1 121 ? 0.276 -7.114 10.812 1.00 95.62 121 PHE A N 1
ATOM 968 C CA . PHE A 1 121 ? -0.732 -8.076 11.255 1.00 95.62 121 PHE A CA 1
ATOM 969 C C . PHE A 1 121 ? -0.641 -8.353 12.761 1.00 95.62 121 PHE A C 1
ATOM 971 O O . PHE A 1 121 ? -1.659 -8.377 13.445 1.00 95.62 121 PHE A O 1
ATOM 978 N N . THR A 1 122 ? 0.573 -8.487 13.298 1.00 95.75 122 THR A N 1
ATOM 979 C CA . THR A 1 122 ? 0.796 -8.686 14.740 1.00 95.75 122 THR A CA 1
ATOM 980 C C . THR A 1 122 ? 0.328 -7.474 15.547 1.00 95.75 122 THR A C 1
ATOM 982 O O . THR A 1 122 ? -0.380 -7.624 16.540 1.00 95.75 122 THR A O 1
ATOM 985 N N . ILE A 1 123 ? 0.673 -6.262 15.098 1.00 96.12 123 ILE A N 1
ATOM 986 C CA . ILE A 1 123 ? 0.223 -5.007 15.716 1.00 96.12 123 ILE A CA 1
ATOM 987 C C . ILE A 1 123 ? -1.305 -4.894 15.654 1.00 96.12 123 ILE A C 1
ATOM 989 O O . ILE A 1 123 ? -1.936 -4.543 16.648 1.00 96.12 123 ILE A O 1
ATOM 993 N N . PHE A 1 124 ? -1.910 -5.228 14.512 1.00 95.12 124 PHE A N 1
ATOM 994 C CA . PHE A 1 124 ? -3.362 -5.255 14.347 1.00 95.12 124 PHE A CA 1
ATOM 995 C C . PHE A 1 124 ? -4.028 -6.191 15.365 1.00 95.12 124 PHE A C 1
ATOM 997 O O . PHE A 1 124 ? -4.960 -5.776 16.050 1.00 95.12 124 PHE A O 1
ATOM 1004 N N . LEU A 1 125 ? -3.501 -7.407 15.533 1.00 94.25 125 LEU A N 1
ATOM 1005 C CA . LEU A 1 125 ? -3.998 -8.386 16.505 1.00 94.25 125 LEU A CA 1
ATOM 1006 C C . LEU A 1 125 ? -3.872 -7.886 17.952 1.00 94.25 125 LEU A C 1
ATOM 1008 O O . LEU A 1 125 ? -4.784 -8.083 18.752 1.00 94.25 125 LEU A O 1
ATOM 1012 N N . LEU A 1 126 ? -2.778 -7.191 18.274 1.00 95.00 126 LEU A N 1
ATOM 1013 C CA . LEU A 1 126 ? -2.546 -6.616 19.601 1.00 95.00 126 LEU A CA 1
ATOM 1014 C C . LEU A 1 126 ? -3.521 -5.470 19.928 1.00 95.00 126 LEU A C 1
ATOM 1016 O O . LEU A 1 126 ? -3.933 -5.315 21.075 1.00 95.00 126 LEU A O 1
ATOM 1020 N N . ILE A 1 127 ? -3.901 -4.671 18.927 1.00 94.25 127 ILE A N 1
ATOM 1021 C CA . ILE A 1 127 ? -4.805 -3.520 19.083 1.00 94.25 127 ILE A CA 1
ATOM 1022 C C . ILE A 1 127 ? -6.287 -3.939 19.025 1.00 94.25 127 ILE A C 1
ATOM 1024 O O . ILE A 1 127 ? -7.152 -3.231 19.540 1.00 94.25 127 ILE A O 1
ATOM 1028 N N . LEU A 1 128 ? -6.597 -5.104 18.455 1.00 92.75 128 LEU A N 1
ATOM 1029 C CA . LEU A 1 128 ? -7.955 -5.635 18.313 1.00 92.75 128 LEU A CA 1
ATOM 1030 C C . LEU A 1 128 ? -8.772 -5.662 19.625 1.00 92.75 128 LEU A C 1
ATOM 1032 O O . LEU A 1 128 ? -9.888 -5.133 19.620 1.00 92.75 128 LEU A O 1
ATOM 1036 N N . PRO A 1 129 ? -8.262 -6.177 20.768 1.00 90.50 129 PRO A N 1
ATOM 1037 C CA . PRO A 1 129 ? -9.012 -6.136 22.027 1.00 90.50 129 PRO A CA 1
ATOM 1038 C C . PRO A 1 129 ? -9.256 -4.704 22.519 1.00 90.50 129 PRO A C 1
ATOM 1040 O O . PRO A 1 129 ? -10.327 -4.406 23.044 1.00 90.50 129 PRO A O 1
ATOM 1043 N N . LEU A 1 130 ? -8.303 -3.792 22.306 1.00 91.88 130 LEU A N 1
ATOM 1044 C CA . LEU A 1 130 ? -8.456 -2.386 22.680 1.00 91.88 130 LEU A CA 1
ATOM 1045 C C . LEU A 1 130 ? -9.553 -1.703 21.849 1.00 91.88 130 LEU A C 1
ATOM 1047 O O . LEU A 1 130 ? -10.353 -0.942 22.391 1.00 91.88 130 LEU A O 1
ATOM 1051 N N . GLN A 1 131 ? -9.628 -2.003 20.550 1.00 89.38 131 GLN A N 1
ATOM 1052 C CA . G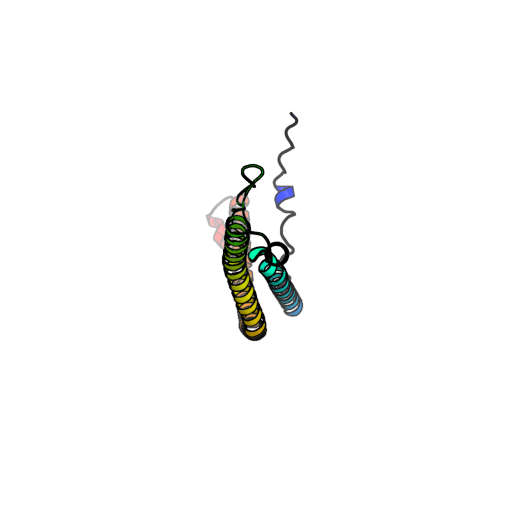LN A 1 131 ? -10.689 -1.502 19.671 1.00 89.38 131 GLN A CA 1
ATOM 1053 C C . GLN A 1 131 ? -12.066 -2.033 20.069 1.00 89.38 131 GLN A C 1
ATOM 1055 O O . GLN A 1 131 ? -13.029 -1.269 20.067 1.00 89.38 131 GLN A O 1
ATOM 1060 N N . TYR A 1 132 ? -12.153 -3.310 20.446 1.00 89.25 132 TYR A N 1
ATOM 1061 C CA . TYR A 1 132 ? -13.396 -3.904 20.930 1.00 89.25 132 TYR A CA 1
ATOM 1062 C C . TYR A 1 132 ? -13.899 -3.205 22.204 1.00 89.25 132 TYR A C 1
ATOM 1064 O O . TYR A 1 132 ? -15.058 -2.797 22.279 1.00 89.25 132 TYR A O 1
ATOM 1072 N N . LEU A 1 133 ? -13.009 -2.975 23.178 1.00 88.25 133 LEU A N 1
ATOM 1073 C CA . LEU A 1 133 ? -13.344 -2.246 24.407 1.00 88.25 133 LEU A CA 1
ATOM 1074 C C . LEU A 1 133 ? -13.768 -0.797 24.133 1.00 88.25 133 LEU A C 1
ATOM 1076 O O . LEU A 1 133 ? -14.743 -0.316 24.712 1.00 88.25 133 LEU A O 1
ATOM 1080 N N . ALA A 1 134 ? -13.069 -0.102 23.231 1.00 87.50 134 ALA A N 1
ATOM 1081 C CA . ALA A 1 134 ? -13.438 1.253 22.835 1.00 87.50 134 ALA A CA 1
ATOM 1082 C C . ALA A 1 134 ? -14.836 1.293 22.194 1.00 87.50 134 ALA A C 1
ATOM 1084 O O . ALA A 1 134 ? -15.637 2.172 22.517 1.00 87.50 134 ALA A O 1
ATOM 1085 N N . GLN A 1 135 ? -15.160 0.322 21.334 1.00 83.44 135 GLN A N 1
ATOM 1086 C CA . GLN A 1 135 ? -16.470 0.225 20.693 1.00 83.44 135 GLN A CA 1
ATOM 1087 C C . GLN A 1 135 ? -17.599 0.028 21.711 1.00 83.44 135 GLN A C 1
ATOM 1089 O O . GLN A 1 135 ? -18.600 0.737 21.622 1.00 83.44 135 GLN A O 1
ATOM 1094 N N . LEU A 1 136 ? -17.417 -0.847 22.706 1.00 82.69 136 LEU A N 1
ATOM 1095 C CA . LEU A 1 136 ? -18.387 -1.036 23.794 1.00 82.69 136 LEU A CA 1
ATOM 1096 C C . LEU A 1 136 ? -18.649 0.267 24.568 1.00 82.69 136 LEU A C 1
ATOM 1098 O O . LEU A 1 136 ? -19.797 0.608 24.861 1.00 82.69 136 LEU A O 1
ATOM 1102 N N . GLY A 1 137 ? -17.593 1.035 24.859 1.00 79.31 137 GLY A N 1
ATOM 1103 C CA . GLY A 1 137 ? -17.715 2.335 25.523 1.00 79.31 137 GLY A CA 1
ATOM 1104 C C . GLY A 1 137 ? -18.468 3.377 24.686 1.00 79.31 137 GLY A C 1
ATOM 1105 O O . GLY A 1 137 ? -19.243 4.168 25.226 1.00 79.31 137 GLY A O 1
ATOM 1106 N N . HIS A 1 138 ? -18.281 3.369 23.363 1.00 74.38 138 HIS A N 1
ATOM 1107 C CA . HIS A 1 138 ? -19.016 4.246 22.448 1.00 74.38 138 HIS A CA 1
ATOM 1108 C C . HIS A 1 138 ? -20.493 3.862 22.321 1.00 74.38 138 HIS A C 1
ATOM 1110 O O . HIS A 1 138 ? -21.345 4.752 22.296 1.00 74.38 138 HIS A O 1
ATOM 1116 N N . THR A 1 139 ? -20.821 2.568 22.273 1.00 69.81 139 THR A N 1
ATOM 1117 C CA . THR A 1 139 ? -22.219 2.121 22.192 1.00 69.81 139 THR A CA 1
ATOM 1118 C C . THR A 1 139 ? -22.992 2.394 23.476 1.00 69.81 139 THR A C 1
ATOM 1120 O O . THR A 1 139 ? -24.134 2.836 23.390 1.00 69.81 139 THR A O 1
ATOM 1123 N N . ALA A 1 140 ? -22.361 2.238 24.645 1.00 66.81 140 ALA A N 1
ATOM 1124 C CA . ALA A 1 140 ? -22.980 2.575 25.928 1.00 66.81 140 ALA A CA 1
ATOM 1125 C C . ALA A 1 140 ? -23.339 4.070 26.013 1.00 66.81 140 ALA A C 1
ATOM 1127 O O . ALA A 1 140 ? -24.473 4.425 26.317 1.00 66.81 140 ALA A O 1
ATOM 1128 N N . LYS A 1 141 ? -22.408 4.959 25.634 1.00 68.06 141 LYS A N 1
ATOM 1129 C CA . LYS A 1 141 ? -22.671 6.409 25.613 1.00 68.06 141 LYS A CA 1
ATOM 1130 C C . LYS A 1 141 ? -23.765 6.804 24.623 1.00 68.06 141 LYS A C 1
ATOM 1132 O O . LYS A 1 141 ? -24.571 7.679 24.921 1.00 68.06 141 LYS A O 1
ATOM 1137 N N . LYS A 1 142 ? -23.799 6.169 23.447 1.00 69.12 142 LYS A N 1
ATOM 1138 C CA . LYS A 1 142 ? -24.811 6.459 22.425 1.00 69.12 142 LYS A CA 1
ATOM 1139 C C . LYS A 1 142 ? -26.217 6.066 22.893 1.00 69.12 142 LYS A C 1
ATOM 1141 O O . LYS A 1 142 ? -27.159 6.809 22.639 1.00 69.12 142 LYS A O 1
ATOM 1146 N N . GLN A 1 143 ? -26.349 4.944 23.602 1.00 68.44 143 GLN A N 1
ATOM 1147 C CA . GLN A 1 143 ? -27.626 4.503 24.164 1.00 68.44 143 GLN A CA 1
ATOM 1148 C C . GLN A 1 143 ? -28.144 5.474 25.239 1.00 68.44 143 GLN A C 1
ATOM 1150 O O . GLN A 1 143 ? -29.304 5.875 25.174 1.00 68.44 143 GLN A O 1
ATOM 1155 N N . ASP A 1 144 ? -27.277 5.941 26.143 1.00 64.81 144 ASP A N 1
ATOM 1156 C CA . ASP A 1 144 ? -27.641 6.940 27.161 1.00 64.81 144 ASP A CA 1
ATOM 1157 C C . ASP A 1 144 ? -28.110 8.269 26.544 1.00 64.81 144 ASP A C 1
ATOM 1159 O O . ASP A 1 144 ? -29.010 8.935 27.063 1.00 64.81 144 ASP A O 1
ATOM 1163 N N . GLU A 1 145 ? -27.493 8.694 25.440 1.00 71.06 145 GLU A N 1
ATOM 1164 C CA . GLU A 1 145 ? -27.879 9.918 24.735 1.00 71.06 145 GLU A CA 1
ATOM 1165 C C . GLU A 1 145 ? -29.214 9.777 23.996 1.00 71.06 145 GLU A C 1
ATOM 1167 O O . GLU A 1 145 ? -30.016 10.716 24.000 1.00 71.06 145 GLU A O 1
ATOM 1172 N N . GLU A 1 146 ? -29.477 8.623 23.380 1.00 72.44 146 GLU A N 1
ATOM 1173 C CA . GLU A 1 146 ? -30.760 8.344 22.729 1.00 72.44 146 GLU A CA 1
ATOM 1174 C C . GLU A 1 146 ? -31.893 8.228 23.758 1.00 72.44 146 GLU A C 1
ATOM 1176 O O . GLU A 1 146 ? -32.946 8.836 23.563 1.00 72.44 146 GLU A O 1
ATOM 1181 N N . GLU A 1 147 ? -31.666 7.575 24.902 1.00 72.00 147 GLU A N 1
ATOM 1182 C CA . GLU A 1 147 ? -32.661 7.476 25.976 1.00 72.00 147 GLU A CA 1
ATOM 1183 C C . GLU A 1 147 ? -32.995 8.856 26.570 1.00 72.00 147 GLU A C 1
ATOM 1185 O O . GLU A 1 147 ? -34.163 9.183 26.789 1.00 72.00 147 GLU A O 1
ATOM 1190 N N . LYS A 1 148 ? -31.989 9.724 26.748 1.00 75.06 148 LYS A N 1
ATOM 1191 C CA . LYS A 1 148 ? -32.193 11.121 27.170 1.00 75.06 148 LYS A CA 1
ATOM 1192 C C . LYS A 1 148 ? -32.958 11.939 26.133 1.00 75.06 148 LYS A C 1
ATOM 1194 O O . LYS A 1 148 ? -33.820 12.729 26.513 1.00 75.06 148 LYS A O 1
ATOM 1199 N N . LYS A 1 149 ? -32.681 11.761 24.836 1.00 78.69 149 LYS A N 1
ATOM 1200 C CA . LYS A 1 149 ? -33.420 12.443 23.759 1.00 78.69 149 LYS A CA 1
ATOM 1201 C C . LYS A 1 149 ? -34.875 11.995 23.702 1.00 78.69 149 LYS A C 1
ATOM 1203 O O . LYS A 1 149 ? -35.751 12.849 23.596 1.00 78.69 149 LYS A O 1
ATOM 1208 N N . VAL A 1 150 ? -35.140 10.694 23.825 1.00 79.06 150 VAL A N 1
ATOM 1209 C CA . VAL A 1 150 ? -36.507 10.156 23.860 1.00 79.06 150 VAL A CA 1
ATOM 1210 C C . VAL A 1 150 ? -37.248 10.675 25.091 1.00 79.06 150 VAL A C 1
ATOM 1212 O O . VAL A 1 150 ? -38.333 11.230 24.932 1.00 79.06 150 VAL A O 1
ATOM 1215 N N . LYS A 1 151 ? -36.636 10.624 26.284 1.00 75.69 151 LYS A N 1
ATOM 1216 C CA . LYS A 1 151 ? -37.210 11.198 27.516 1.00 75.69 151 LYS A CA 1
ATOM 1217 C C . LYS A 1 151 ? -37.526 12.685 27.361 1.00 75.69 151 LYS A C 1
ATOM 1219 O O . LYS A 1 151 ? -38.650 13.089 27.630 1.00 75.69 151 LYS A O 1
ATOM 1224 N N . MET A 1 152 ? -36.594 13.487 26.845 1.00 75.38 152 MET A N 1
ATOM 1225 C CA . MET A 1 152 ? -36.824 14.916 26.593 1.00 75.38 152 MET A CA 1
ATOM 1226 C C . MET A 1 152 ? -37.924 15.165 25.554 1.00 75.38 152 MET A C 1
ATOM 1228 O O . MET A 1 152 ? -38.742 16.065 25.732 1.00 75.38 152 MET A O 1
ATOM 1232 N N . SER A 1 153 ? -37.985 14.363 24.486 1.00 79.00 153 SER A N 1
ATOM 1233 C CA . SER A 1 153 ? -39.028 14.481 23.459 1.00 79.00 153 SER A CA 1
ATOM 1234 C C . SER A 1 153 ? -40.414 14.088 23.979 1.00 79.00 153 SER A C 1
ATOM 1236 O O . SER A 1 153 ? -41.401 14.742 23.646 1.00 79.00 153 SER A O 1
ATOM 1238 N N . PHE A 1 154 ? -40.495 13.078 24.850 1.00 77.88 154 PHE A N 1
ATOM 1239 C CA . PHE A 1 154 ? -41.724 12.663 25.520 1.00 77.88 154 PHE A CA 1
ATOM 1240 C C . PHE A 1 154 ? -42.191 13.738 26.502 1.00 77.88 154 PHE A C 1
ATOM 1242 O O . PHE A 1 154 ? -43.323 14.204 26.418 1.00 77.88 154 PHE A O 1
ATOM 1249 N N . ILE A 1 155 ? -41.282 14.216 27.354 1.00 75.38 155 ILE A N 1
ATOM 1250 C CA . ILE A 1 155 ? -41.534 15.292 28.312 1.00 75.38 155 ILE A CA 1
ATOM 1251 C C . ILE A 1 155 ? -42.029 16.558 27.596 1.00 75.38 155 ILE A C 1
ATOM 1253 O O . ILE A 1 155 ? -43.051 17.121 27.975 1.00 75.38 155 ILE A O 1
ATOM 1257 N N . SER A 1 156 ? -41.365 16.978 26.518 1.00 75.44 156 SER A N 1
ATOM 1258 C CA . SER A 1 156 ? -41.754 18.177 25.769 1.00 75.44 156 SER A CA 1
ATOM 1259 C C . SER A 1 156 ? -43.086 18.044 25.025 1.00 75.44 156 SER A C 1
ATOM 1261 O O . SER A 1 156 ? -43.723 19.062 24.771 1.00 75.44 156 SER A O 1
ATOM 1263 N N . SER A 1 157 ? -43.479 16.835 24.614 1.00 76.44 157 SER A N 1
ATOM 1264 C CA . SER A 1 157 ? -44.712 16.611 23.844 1.00 76.44 157 SER A CA 1
ATOM 1265 C C . SER A 1 157 ? -45.925 16.297 24.720 1.00 76.44 157 SER A C 1
ATOM 1267 O O . SER A 1 157 ? -47.047 16.563 24.297 1.00 76.44 157 SER A O 1
ATOM 1269 N N . HIS A 1 158 ? -45.714 15.751 25.922 1.00 75.25 158 HIS A N 1
ATOM 1270 C CA . HIS A 1 158 ? -46.783 15.254 26.791 1.00 75.25 158 HIS A CA 1
ATOM 1271 C C . HIS A 1 158 ? -46.895 15.979 28.145 1.00 75.25 158 HIS A C 1
ATOM 1273 O O . HIS A 1 158 ? -47.877 15.755 28.853 1.00 75.25 158 HIS A O 1
ATOM 1279 N N . MET A 1 159 ? -45.962 16.865 28.527 1.00 67.06 159 MET A N 1
ATOM 1280 C CA . MET A 1 159 ? -46.137 17.696 29.727 1.00 67.06 159 MET A CA 1
ATOM 1281 C C . MET A 1 159 ? -46.876 19.000 29.418 1.00 67.06 159 MET A C 1
ATOM 1283 O O . MET A 1 159 ? -46.421 19.820 28.627 1.00 67.06 159 MET A O 1
ATOM 1287 N N . LEU A 1 160 ? -47.996 19.209 30.113 1.00 68.00 160 LEU A N 1
ATOM 1288 C CA . LEU A 1 160 ? -48.775 20.453 30.085 1.00 68.00 160 LEU A CA 1
ATOM 1289 C C . LEU A 1 160 ? -48.244 21.513 31.067 1.00 68.00 160 LEU A C 1
ATOM 1291 O O . LEU A 1 160 ? -48.429 22.700 30.821 1.00 68.00 160 LEU A O 1
ATOM 1295 N N . ASP A 1 161 ? -47.574 21.098 32.152 1.00 69.06 161 ASP A N 1
ATOM 1296 C CA . ASP A 1 161 ? -47.081 21.991 33.209 1.00 69.06 161 ASP A CA 1
ATOM 1297 C C . ASP A 1 161 ? -45.703 21.542 33.749 1.00 69.06 161 ASP A C 1
ATOM 1299 O O . ASP A 1 161 ? -45.553 20.392 34.177 1.00 69.06 161 ASP A O 1
ATOM 1303 N N . PRO A 1 162 ? -44.696 22.436 33.829 1.00 68.94 162 PRO A N 1
ATOM 1304 C CA . PRO A 1 162 ? -43.331 22.092 34.248 1.00 68.94 162 PRO A CA 1
ATOM 1305 C C . PRO A 1 162 ? -43.206 21.701 35.731 1.00 68.94 162 PRO A C 1
ATOM 1307 O O . PRO A 1 162 ? -42.192 21.145 36.147 1.00 68.94 162 PRO A O 1
ATOM 1310 N N . LYS A 1 163 ? -44.232 21.956 36.553 1.00 68.75 163 LYS A N 1
ATOM 1311 C CA . LYS A 1 163 ? -44.250 21.567 37.974 1.00 68.75 163 LYS A CA 1
ATOM 1312 C C . LYS A 1 163 ? -44.396 20.060 38.195 1.00 68.75 163 LYS A C 1
ATOM 1314 O O . LYS A 1 163 ? -43.906 19.564 39.206 1.00 68.75 163 LYS A O 1
ATOM 1319 N N . ASN A 1 164 ? -45.018 19.339 37.260 1.00 70.31 164 ASN A N 1
ATOM 1320 C CA . ASN A 1 164 ? -45.247 17.894 37.385 1.00 70.31 164 ASN A CA 1
ATOM 1321 C C . ASN A 1 164 ? -44.053 17.048 36.928 1.00 70.31 164 ASN A C 1
ATOM 1323 O O . ASN A 1 164 ? -44.062 15.836 37.119 1.00 70.31 164 ASN A O 1
ATOM 1327 N N . GLN A 1 165 ? -43.008 17.678 36.386 1.00 66.50 165 GLN A N 1
ATOM 1328 C CA . GLN A 1 165 ? -41.820 16.988 35.893 1.00 66.50 165 GLN A CA 1
ATOM 1329 C C . GLN A 1 165 ? -41.162 16.112 36.969 1.00 66.50 165 GLN A C 1
ATOM 1331 O O . GLN A 1 165 ? -40.826 14.964 36.705 1.00 66.50 165 GLN A O 1
ATOM 1336 N N . LYS A 1 166 ? -41.070 16.619 38.205 1.00 69.50 166 LYS A N 1
ATOM 1337 C CA . LYS A 1 166 ? -40.467 15.884 39.329 1.00 69.50 166 LYS A CA 1
ATOM 1338 C C . LYS A 1 166 ? -41.238 14.619 39.714 1.00 69.50 166 LYS A C 1
ATOM 1340 O O . LYS A 1 166 ? -40.622 13.651 40.123 1.00 69.50 166 LYS A O 1
ATOM 1345 N N . VAL A 1 167 ? -42.565 14.622 39.566 1.00 73.81 167 VAL A N 1
ATOM 1346 C CA . VAL A 1 167 ? -43.412 13.466 39.909 1.00 73.81 167 VAL A CA 1
ATOM 1347 C C . VAL A 1 167 ? -43.293 12.368 38.850 1.00 73.81 167 VAL A C 1
ATOM 1349 O O . VAL A 1 167 ? -43.326 11.192 39.185 1.00 73.81 167 VAL A O 1
ATOM 1352 N N . VAL A 1 168 ? -43.129 12.743 37.577 1.00 66.00 168 VAL A N 1
ATOM 1353 C CA . VAL A 1 168 ? -42.955 11.793 36.463 1.00 66.00 168 VAL A CA 1
ATOM 1354 C C . VAL A 1 168 ? -41.541 11.209 36.434 1.00 66.00 168 VAL A C 1
ATOM 1356 O O . VAL A 1 168 ? -41.369 10.070 36.028 1.00 66.00 168 VAL A O 1
ATOM 1359 N N . GLU A 1 169 ? -40.530 11.962 36.870 1.00 67.75 169 GLU A N 1
ATOM 1360 C CA . GLU A 1 169 ? -39.157 11.451 36.995 1.00 67.75 169 GLU A CA 1
ATOM 1361 C C . GLU A 1 169 ? -38.992 10.439 38.147 1.00 67.75 169 GLU A C 1
ATOM 1363 O O . GLU A 1 169 ? -38.071 9.625 38.105 1.00 67.75 169 GLU A O 1
ATOM 1368 N N . GLU A 1 170 ? -39.867 10.478 39.158 1.00 75.00 170 GLU A N 1
ATOM 1369 C CA . GLU A 1 170 ? -39.862 9.561 40.310 1.00 75.00 170 GLU A CA 1
ATOM 1370 C C . GLU A 1 170 ? -40.697 8.278 40.106 1.00 75.00 170 GLU A C 1
ATOM 1372 O O . GLU A 1 170 ? -40.592 7.367 40.931 1.00 75.00 170 GLU A O 1
ATOM 1377 N N . TRP A 1 171 ? -41.518 8.195 39.049 1.00 65.12 171 TRP A N 1
ATOM 1378 C CA . TRP A 1 171 ? -42.424 7.070 38.759 1.00 65.12 171 TRP A CA 1
ATOM 1379 C C . TRP A 1 171 ? -41.833 6.101 37.728 1.00 65.12 171 TRP A C 1
ATOM 1381 O O . TRP A 1 171 ? -41.893 4.876 37.980 1.00 65.12 171 TRP A O 1
#

Secondary structure (DSSP, 8-state):
-PPPPPPPHHHHHTT------TT-HHHHHHHHHHHHHHHHHHHHHHHHHHTTHHHHHHHTTSPGGG------SS---HHHHHHHHHHHHHHHHHHHHHHHHHHHHHHHHHHHHHHHHHHHHHHHHHHHHHHHHHHHHHHHHHHH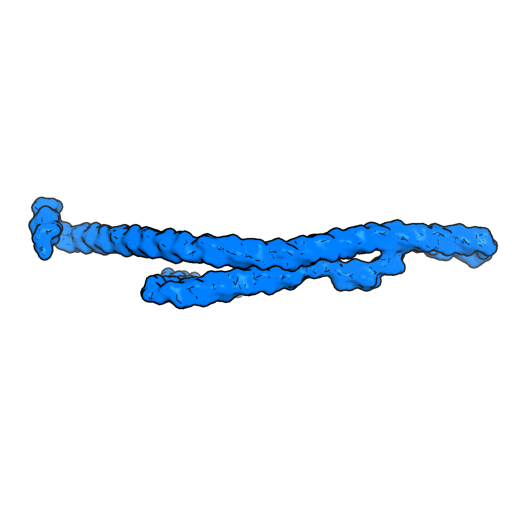HHHHHHHHHHHHHH-S-GGGHHHHH--

Radius of gyration: 33.27 Å; Cα contacts (8 Å, |Δi|>4): 51; chains: 1; bounding box: 79×35×91 Å

Sequence (171 aa):
MSFAPLKTIEDLAITETPRPDVSSFTAFTEEKINNFITAVINTTMFLPHYFSVKHLLKTLFLPWKNLTEKKKMSGEGLDALFNRLSFNIISRLVGSTVRIMTLITYLFVQIAFVLFLPIAFTIFLLILPLQYLAQLGHTAKKQDEEEKKVKMSFISSHMLDPKNQKVVEEW

Organism: NCBI:txid1802030

Solvent-accessible surface area (backbone atoms only — not comparable to full-atom values): 10108 Å² total; per-residue (Å²): 138,81,80,78,80,81,80,52,76,72,67,63,64,72,69,61,69,79,73,78,59,80,88,38,74,62,58,51,49,50,53,53,49,54,52,49,52,50,50,52,53,50,49,63,60,42,53,54,56,76,68,36,47,76,56,45,67,73,44,37,80,42,58,38,89,69,68,64,88,72,86,82,72,92,82,76,52,74,68,57,53,52,52,55,51,50,51,44,49,53,38,19,48,58,39,23,51,56,46,50,52,54,50,51,53,50,51,53,51,51,51,48,51,62,65,44,43,62,56,53,52,50,52,49,61,68,45,45,63,58,51,54,54,51,49,55,56,51,52,53,53,50,50,56,53,50,54,50,50,51,52,51,53,48,49,69,74,69,56,91,54,84,81,54,51,66,61,63,75,74,107